Protein AF-A0A964IXQ2-F1 (afdb_monomer)

Secondary structure (DSSP, 8-state):
---TTTTHHHHHHHHHHHHHHHHH---TTSSTTTS--HHHHHHHHHHHHHTTHHHHHHHHHHT-----

Radius of gyration: 14.57 Å; Cα contacts (8 Å, |Δi|>4): 13; chains: 1; bounding box: 27×43×30 Å

Foldseek 3Di:
DDDPPPPPVLVVLLVVLVVVCVPPVDDPVVSDPPSDDPVVSVVVVVVCVVVVVVVVVVVVVVVPPPPD

pLDDT: mean 70.88, std 14.41, range [38.03, 92.19]

Mean predicted aligned error: 10.41 Å

Solvent-accessible surface area (backbone atoms only — not comparable to full-atom values): 4365 Å² total; per-residue (Å²): 139,82,79,86,78,86,60,59,70,67,52,51,52,46,50,52,51,51,61,56,48,72,80,62,72,59,69,77,77,83,58,44,82,86,73,48,66,57,70,58,53,53,50,50,52,51,53,34,60,76,67,43,46,63,57,54,53,48,50,61,62,67,71,46,82,82,87,121

Sequence (68 aa):
MSDPARTSGNGQLFLEAVLWIVPTGSLWRDFSASFGNWNGVLKRRRDWLNVSIFQQLFDVVSEGPTWE

Structure (mmCIF, N/CA/C/O backbone):
data_AF-A0A964IXQ2-F1
#
_entry.id   AF-A0A964IXQ2-F1
#
loop_
_atom_site.group_PDB
_atom_site.id
_atom_site.type_symbol
_atom_site.label_atom_id
_atom_site.label_alt_id
_atom_site.label_comp_id
_atom_site.label_asym_id
_atom_site.label_entity_id
_atom_site.label_seq_id
_atom_site.pdbx_PDB_ins_code
_atom_site.Cartn_x
_atom_site.Cartn_y
_atom_site.Cartn_z
_atom_site.occupancy
_atom_site.B_iso_or_equiv
_atom_site.auth_seq_id
_atom_site.auth_comp_id
_atom_site.auth_asym_id
_atom_site.auth_atom_id
_atom_site.pdbx_PDB_model_num
ATOM 1 N N . MET A 1 1 ? 9.081 28.336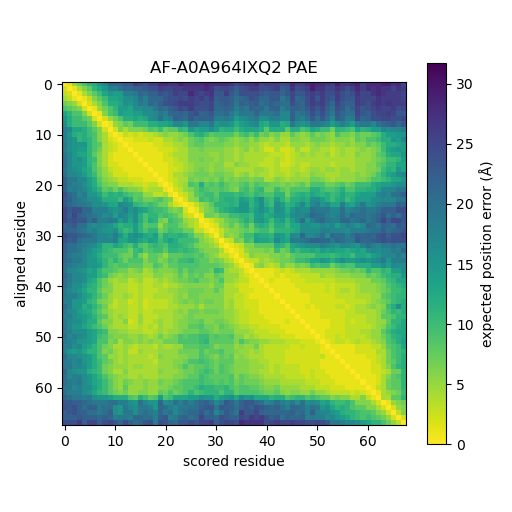 -9.646 1.00 38.03 1 MET A N 1
ATOM 2 C CA . MET A 1 1 ? 7.741 27.998 -9.131 1.00 38.03 1 MET A CA 1
ATOM 3 C C . MET A 1 1 ? 7.405 26.637 -9.717 1.00 38.03 1 MET A C 1
ATOM 5 O O . MET A 1 1 ? 7.160 26.567 -10.910 1.00 38.03 1 MET A O 1
ATOM 9 N N . SER A 1 2 ? 7.611 25.558 -8.957 1.00 38.16 2 SER A N 1
ATOM 10 C CA . SER A 1 2 ? 7.443 24.182 -9.453 1.00 38.16 2 SER A CA 1
ATOM 11 C C . SER A 1 2 ? 6.052 23.681 -9.090 1.00 38.16 2 SER A C 1
ATOM 13 O O . SER A 1 2 ? 5.706 23.669 -7.912 1.00 38.16 2 SER A O 1
ATOM 15 N N .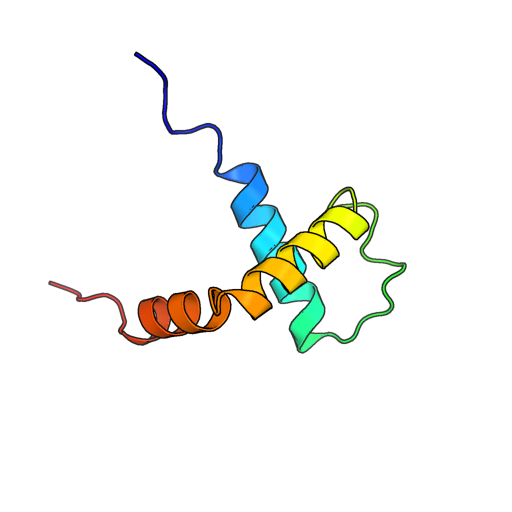 ASP A 1 3 ? 5.279 23.280 -10.095 1.00 40.66 3 ASP A N 1
ATOM 16 C CA . ASP A 1 3 ? 3.938 22.720 -9.930 1.00 40.66 3 ASP A CA 1
ATOM 17 C C . ASP A 1 3 ? 3.944 21.419 -9.102 1.00 40.66 3 ASP A C 1
ATOM 19 O O . ASP A 1 3 ? 4.673 20.479 -9.442 1.00 40.66 3 ASP A O 1
ATOM 23 N N . PRO A 1 4 ? 3.094 21.297 -8.064 1.00 46.28 4 PRO A N 1
ATOM 24 C CA . PRO A 1 4 ? 2.976 20.088 -7.242 1.00 46.28 4 PRO A CA 1
ATOM 25 C C . PRO A 1 4 ? 2.114 18.978 -7.879 1.00 46.28 4 PRO A C 1
ATOM 27 O O . PRO A 1 4 ? 1.942 17.913 -7.292 1.00 46.28 4 PRO A O 1
ATOM 30 N N . ALA A 1 5 ? 1.584 19.175 -9.089 1.00 40.16 5 ALA A N 1
ATOM 31 C CA . ALA A 1 5 ? 0.568 18.290 -9.670 1.00 40.16 5 ALA A CA 1
ATOM 32 C C . ALA A 1 5 ? 1.107 17.071 -10.453 1.00 40.16 5 ALA A C 1
ATOM 34 O O . ALA A 1 5 ? 0.319 16.284 -10.975 1.00 40.16 5 ALA A O 1
ATOM 35 N N . ARG A 1 6 ? 2.429 16.854 -10.541 1.00 45.44 6 ARG A N 1
ATOM 36 C CA . ARG A 1 6 ? 3.020 15.761 -11.349 1.00 45.44 6 ARG A CA 1
ATOM 37 C C . ARG A 1 6 ? 3.493 14.552 -10.529 1.00 45.44 6 ARG A C 1
ATOM 39 O O . ARG A 1 6 ? 4.530 13.968 -10.834 1.00 45.44 6 ARG A O 1
ATOM 46 N N . THR A 1 7 ? 2.720 14.152 -9.518 1.00 46.44 7 THR A N 1
ATOM 47 C CA . THR A 1 7 ? 2.953 12.900 -8.761 1.00 46.44 7 THR A CA 1
ATOM 48 C C . THR A 1 7 ? 1.653 12.149 -8.422 1.00 46.44 7 THR A C 1
ATOM 50 O O . THR A 1 7 ? 1.673 11.218 -7.627 1.00 46.44 7 THR A O 1
ATOM 53 N N . SER A 1 8 ? 0.508 12.487 -9.024 1.00 47.47 8 SER A N 1
ATOM 54 C CA . SER A 1 8 ? -0.756 11.769 -8.762 1.00 47.47 8 SER A CA 1
ATOM 55 C C . SER A 1 8 ? -0.863 10.431 -9.511 1.00 47.47 8 SER A C 1
ATOM 57 O O . SER A 1 8 ? -1.394 9.467 -8.966 1.00 47.47 8 SER A O 1
ATOM 59 N N . GLY A 1 9 ? -0.277 10.315 -10.710 1.00 53.31 9 GLY A N 1
ATOM 60 C CA .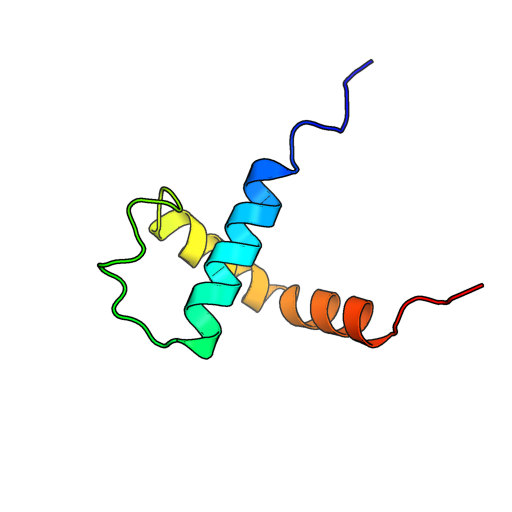 GLY A 1 9 ? -0.389 9.103 -11.536 1.00 53.31 9 GLY A CA 1
ATOM 61 C C . GLY A 1 9 ? 0.296 7.864 -10.944 1.00 53.31 9 GLY A C 1
ATOM 62 O O . GLY A 1 9 ? -0.262 6.776 -10.968 1.00 53.31 9 GLY A O 1
ATOM 63 N N . ASN A 1 10 ? 1.479 8.011 -10.340 1.00 65.56 10 ASN A N 1
ATOM 64 C CA . ASN A 1 10 ? 2.240 6.857 -9.838 1.00 65.56 10 ASN A CA 1
ATOM 65 C C . ASN A 1 10 ? 1.732 6.326 -8.489 1.00 65.56 10 ASN A C 1
ATOM 67 O O . ASN A 1 10 ? 1.927 5.150 -8.188 1.00 65.56 10 ASN A O 1
ATOM 71 N N . GLY A 1 11 ? 1.143 7.193 -7.658 1.00 72.00 11 GLY A N 1
ATOM 72 C CA . GLY A 1 11 ? 0.609 6.820 -6.346 1.00 72.00 11 GLY A CA 1
ATOM 73 C C . GLY A 1 11 ? -0.749 6.134 -6.458 1.00 72.00 11 GLY A C 1
ATOM 74 O O . GLY A 1 11 ? -0.945 5.073 -5.871 1.00 72.00 11 GLY A O 1
ATOM 75 N N . GLN A 1 12 ? -1.648 6.692 -7.275 1.00 79.50 12 GLN A N 1
ATOM 76 C CA . GLN A 1 12 ? -2.975 6.125 -7.503 1.00 79.50 12 GLN A CA 1
ATOM 77 C C . GLN A 1 12 ? -2.898 4.780 -8.233 1.00 79.50 12 GLN A C 1
ATOM 79 O O . GLN A 1 12 ? -3.476 3.815 -7.748 1.00 79.50 12 GLN A O 1
ATOM 84 N N . LEU A 1 13 ? -2.095 4.672 -9.302 1.00 76.94 13 LEU A N 1
ATOM 85 C CA . LEU A 1 13 ? -1.865 3.395 -9.993 1.00 76.94 13 LEU A CA 1
ATOM 86 C C . LEU A 1 13 ? -1.215 2.345 -9.083 1.00 76.94 13 LEU A C 1
ATOM 88 O O . LEU A 1 13 ? -1.480 1.157 -9.225 1.00 76.94 13 LEU A O 1
ATOM 92 N N . PHE A 1 14 ? -0.370 2.759 -8.132 1.00 77.56 14 PHE A N 1
ATOM 93 C CA . PHE A 1 14 ? 0.209 1.845 -7.146 1.00 77.56 14 PHE A CA 1
ATOM 94 C C . PHE A 1 14 ? -0.828 1.356 -6.130 1.00 77.56 14 PHE A C 1
ATOM 96 O O . PHE A 1 14 ? -0.862 0.166 -5.833 1.00 77.56 14 PHE A O 1
ATOM 103 N N . LEU A 1 15 ? -1.668 2.248 -5.598 1.00 80.00 15 LEU A N 1
ATOM 104 C CA . LEU A 1 15 ? -2.738 1.867 -4.675 1.00 80.00 15 LEU A CA 1
ATOM 105 C C . LEU A 1 15 ? -3.764 0.974 -5.362 1.00 80.00 15 LEU A C 1
ATOM 107 O O . LEU A 1 15 ? -4.124 -0.058 -4.809 1.00 80.00 15 LEU A O 1
ATOM 111 N N . GLU A 1 16 ? -4.163 1.320 -6.584 1.00 81.00 16 GLU A N 1
ATOM 112 C CA . GLU A 1 16 ? -4.991 0.472 -7.433 1.00 81.00 16 GLU A CA 1
ATOM 113 C C . GLU A 1 16 ? -4.314 -0.888 -7.632 1.00 81.00 16 GLU A C 1
ATOM 115 O O . GLU A 1 16 ? -4.935 -1.921 -7.387 1.00 81.00 16 GLU A O 1
ATOM 120 N N . ALA A 1 17 ? -3.007 -0.907 -7.925 1.00 79.69 17 ALA A N 1
ATOM 121 C CA . ALA A 1 17 ? -2.262 -2.151 -8.052 1.00 79.69 17 ALA A CA 1
ATOM 122 C C . ALA A 1 17 ? -2.318 -3.020 -6.789 1.00 79.69 17 ALA A C 1
ATOM 124 O O . ALA A 1 17 ? -2.559 -4.220 -6.867 1.00 79.69 17 ALA A O 1
ATOM 125 N N . VAL A 1 18 ? -2.113 -2.423 -5.614 1.00 78.44 18 VAL A N 1
ATOM 126 C CA . VAL A 1 18 ? -2.172 -3.129 -4.328 1.00 78.44 18 VAL A CA 1
ATOM 127 C C . VAL A 1 18 ? -3.592 -3.612 -4.019 1.00 78.44 18 VAL A C 1
ATOM 129 O O . VAL A 1 18 ? -3.758 -4.753 -3.582 1.00 78.44 18 VAL A O 1
ATOM 132 N N . LEU A 1 19 ? -4.609 -2.787 -4.275 1.00 76.25 19 LEU A N 1
ATOM 133 C CA . LEU A 1 19 ? -6.019 -3.108 -4.041 1.00 76.25 19 LEU A CA 1
ATOM 134 C C . LEU A 1 19 ? -6.536 -4.214 -4.957 1.00 76.25 19 LEU A C 1
ATOM 136 O O . LEU A 1 19 ? -7.405 -4.965 -4.541 1.00 76.25 19 LEU A O 1
ATOM 140 N N . TRP A 1 20 ? -5.984 -4.374 -6.156 1.00 72.06 20 TRP A N 1
ATOM 141 C CA . TRP A 1 20 ? -6.288 -5.521 -7.012 1.00 72.06 20 TRP A CA 1
ATOM 142 C C . TRP A 1 20 ? -5.692 -6.839 -6.488 1.00 72.06 20 TRP A C 1
ATOM 144 O O . TRP A 1 20 ? -6.280 -7.906 -6.675 1.00 72.06 20 TRP A O 1
ATOM 154 N N . ILE A 1 21 ? -4.537 -6.786 -5.814 1.00 70.00 21 ILE A N 1
ATOM 155 C CA . ILE A 1 21 ? -3.808 -7.974 -5.330 1.00 70.00 21 ILE A CA 1
ATOM 156 C C . ILE A 1 21 ? -4.441 -8.560 -4.068 1.00 70.00 21 ILE A C 1
ATOM 158 O O . ILE A 1 21 ? -4.545 -9.779 -3.941 1.00 70.00 21 ILE A O 1
ATOM 162 N N . VAL A 1 22 ? -4.812 -7.700 -3.117 1.00 69.31 22 VAL A N 1
ATOM 163 C CA . VAL A 1 22 ? -5.221 -8.106 -1.762 1.00 69.31 22 VAL A CA 1
ATOM 164 C C . VAL A 1 22 ? -6.495 -8.972 -1.731 1.00 69.31 22 VAL A C 1
ATOM 166 O O . VAL A 1 22 ? -6.467 -9.989 -1.040 1.00 69.31 22 VAL A O 1
ATOM 169 N N . PRO A 1 23 ? -7.583 -8.646 -2.455 1.00 66.31 23 PRO A N 1
ATOM 170 C CA . PRO A 1 23 ? -8.825 -9.412 -2.394 1.00 66.31 23 PRO A CA 1
ATOM 171 C C . PRO A 1 23 ? -8.886 -10.561 -3.407 1.00 66.31 23 PRO A C 1
ATOM 1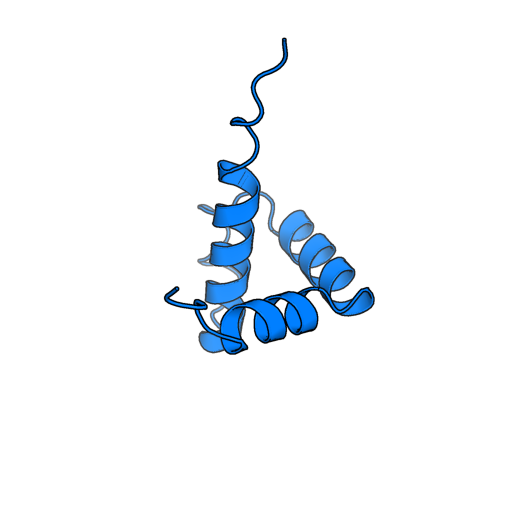73 O O . PRO A 1 23 ? -9.532 -11.568 -3.138 1.00 66.31 23 PRO A O 1
ATOM 176 N N . THR A 1 24 ? -8.238 -10.436 -4.570 1.00 62.12 24 THR A N 1
ATOM 177 C CA . THR A 1 24 ? -8.502 -11.356 -5.689 1.00 62.12 24 THR A CA 1
ATOM 178 C C . THR A 1 24 ? -7.671 -12.635 -5.618 1.00 62.12 24 THR A C 1
ATOM 180 O O . THR A 1 24 ? -8.048 -13.643 -6.207 1.00 62.12 24 THR A O 1
ATOM 183 N N . 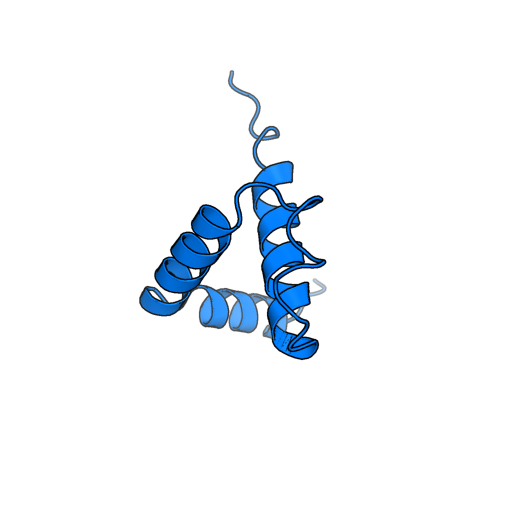GLY A 1 25 ? -6.506 -12.612 -4.952 1.00 59.75 25 GLY A N 1
ATOM 184 C CA . GLY A 1 25 ? -5.560 -13.738 -4.983 1.00 59.75 25 GLY A CA 1
ATOM 185 C C . GLY A 1 25 ? -5.142 -14.151 -6.406 1.00 59.75 25 GLY A C 1
ATOM 186 O O . GLY A 1 25 ? -4.560 -15.220 -6.589 1.00 59.75 25 GLY A O 1
ATOM 187 N N . SER A 1 26 ? -5.464 -13.322 -7.408 1.00 58.59 26 SER A N 1
ATOM 188 C CA . SER A 1 26 ? -5.376 -13.651 -8.825 1.00 58.59 26 SER A CA 1
ATOM 189 C C . SER A 1 26 ? -3.961 -14.013 -9.221 1.00 58.59 26 SER A C 1
ATOM 191 O O . SER A 1 26 ? -2.988 -13.447 -8.719 1.00 58.59 26 SER A O 1
ATOM 193 N N . LEU A 1 27 ? -3.860 -14.946 -10.167 1.00 58.12 27 LEU A N 1
ATOM 194 C CA . LEU A 1 27 ? -2.600 -15.366 -10.756 1.00 58.12 27 LEU A CA 1
ATOM 195 C C . LEU A 1 27 ? -1.864 -14.140 -11.292 1.00 58.12 27 LEU A C 1
ATOM 197 O O . LEU A 1 27 ? -2.345 -13.410 -12.152 1.00 58.12 27 LEU A O 1
ATOM 201 N N . TRP A 1 28 ? -0.651 -13.953 -10.789 1.00 61.53 28 TRP A N 1
ATOM 202 C CA . TRP A 1 28 ? 0.186 -12.764 -10.941 1.00 61.53 28 TRP A CA 1
ATOM 203 C C . TRP A 1 28 ? 0.572 -12.478 -12.412 1.00 61.53 28 TRP A C 1
ATOM 205 O O . TRP A 1 28 ? 1.255 -11.500 -12.697 1.00 61.53 28 TRP A O 1
ATOM 215 N N . ARG A 1 29 ? 0.148 -13.345 -13.345 1.00 57.34 29 ARG A N 1
ATOM 216 C CA . ARG A 1 29 ? 0.475 -13.338 -14.775 1.00 57.34 29 ARG A CA 1
ATOM 217 C C . ARG A 1 29 ? -0.445 -12.454 -15.612 1.00 57.34 29 ARG A C 1
ATOM 219 O O . ARG A 1 29 ? 0.053 -11.836 -16.542 1.00 57.34 29 ARG A O 1
ATOM 226 N N . ASP A 1 30 ? -1.726 -12.334 -15.267 1.00 63.53 30 ASP A N 1
ATOM 227 C CA . ASP A 1 30 ? -2.672 -11.535 -16.071 1.00 63.53 30 ASP A CA 1
ATOM 228 C C . ASP A 1 30 ? -2.634 -10.040 -15.711 1.00 63.53 30 ASP A C 1
ATOM 230 O O . ASP A 1 30 ? -3.146 -9.187 -16.430 1.00 63.53 30 ASP A O 1
ATOM 234 N N . PHE A 1 31 ? -1.973 -9.708 -14.601 1.00 61.44 31 PHE A N 1
ATOM 235 C CA . PHE A 1 31 ? -1.951 -8.374 -14.012 1.00 61.44 31 PHE A CA 1
ATOM 236 C C . PHE A 1 31 ? -0.809 -7.472 -14.524 1.00 61.44 31 PHE A C 1
ATOM 238 O O . PHE A 1 31 ? -0.834 -6.257 -14.337 1.00 61.44 31 PHE A O 1
ATOM 245 N N . SER A 1 32 ? 0.227 -8.026 -15.165 1.00 60.31 32 SER A N 1
ATOM 246 C CA . SER A 1 32 ? 1.509 -7.312 -15.294 1.00 60.31 32 SER A CA 1
ATOM 247 C C . SER A 1 32 ? 1.604 -6.304 -16.443 1.00 60.31 32 SER A C 1
ATOM 249 O O . SER A 1 32 ? 2.538 -5.507 -16.453 1.00 60.31 32 SER A O 1
ATOM 251 N N . ALA A 1 33 ? 0.703 -6.329 -17.427 1.00 61.47 33 ALA A N 1
ATOM 252 C CA . ALA A 1 33 ? 0.835 -5.463 -18.603 1.00 61.47 33 ALA A CA 1
ATOM 253 C C . ALA A 1 33 ? 0.417 -4.008 -18.321 1.00 61.47 33 ALA A C 1
ATOM 255 O O . ALA A 1 33 ? 1.033 -3.080 -18.841 1.00 61.47 33 ALA A O 1
ATOM 256 N N . SER A 1 34 ? -0.591 -3.804 -17.467 1.00 66.94 34 SER A N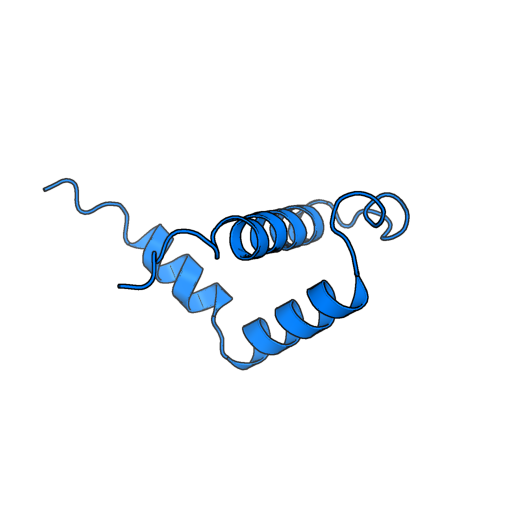 1
ATOM 257 C CA . SER A 1 34 ? -1.220 -2.489 -17.267 1.00 66.94 34 SER A CA 1
ATOM 258 C C . SER A 1 34 ? -0.592 -1.666 -16.136 1.00 66.94 34 SER A C 1
ATOM 260 O O . SER A 1 34 ? -0.630 -0.441 -16.177 1.00 66.94 34 SER A O 1
ATOM 262 N N . PHE A 1 35 ? 0.018 -2.317 -15.138 1.00 65.25 35 PHE A N 1
ATOM 263 C CA . PHE A 1 35 ? 0.544 -1.664 -13.925 1.00 65.25 35 PHE A CA 1
ATOM 264 C C . PHE A 1 35 ? 2.063 -1.404 -13.952 1.00 65.25 35 PHE A C 1
ATOM 266 O O . PHE A 1 35 ? 2.635 -0.896 -12.985 1.00 65.25 35 PHE A O 1
ATOM 273 N N . GLY A 1 36 ? 2.735 -1.720 -15.063 1.00 70.44 36 GLY A N 1
ATOM 274 C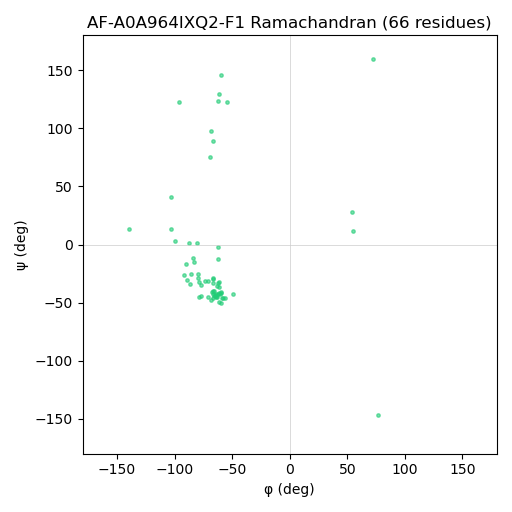 CA . GLY A 1 36 ? 4.171 -1.496 -15.238 1.00 70.44 36 GLY A CA 1
ATOM 275 C C . GLY A 1 36 ? 5.049 -2.521 -14.504 1.00 70.44 36 GLY A C 1
ATOM 276 O O . GLY A 1 36 ? 4.719 -3.701 -14.414 1.00 70.44 36 GLY A O 1
ATOM 277 N N . ASN A 1 37 ? 6.220 -2.094 -14.011 1.00 74.56 37 ASN A N 1
ATOM 278 C CA . ASN A 1 37 ? 7.211 -3.000 -13.414 1.00 74.56 37 ASN A CA 1
ATOM 279 C C . ASN A 1 37 ? 6.729 -3.596 -12.079 1.00 74.56 37 ASN A C 1
ATOM 281 O O . ASN A 1 37 ? 6.905 -3.010 -11.006 1.00 74.56 37 ASN A O 1
ATOM 285 N N . TRP A 1 38 ? 6.209 -4.816 -12.158 1.00 74.12 38 TRP A N 1
ATOM 286 C CA . TRP A 1 38 ? 5.716 -5.614 -11.043 1.00 74.12 38 TRP A CA 1
ATOM 287 C C . TRP A 1 38 ? 6.672 -5.718 -9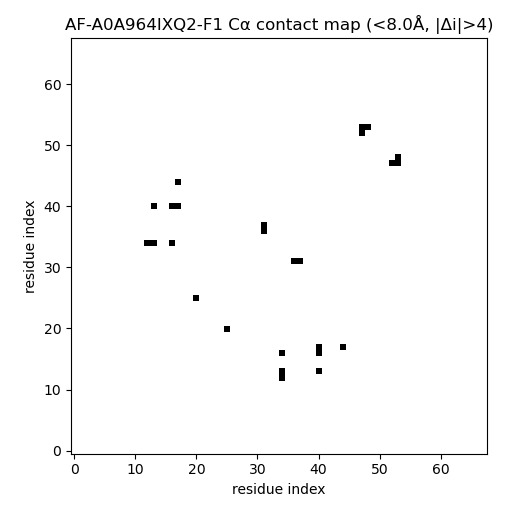.848 1.00 74.12 38 TRP A C 1
ATOM 289 O O . TRP A 1 38 ? 6.266 -5.545 -8.699 1.00 74.12 38 TRP A O 1
ATOM 299 N N . ASN A 1 39 ? 7.968 -5.922 -10.101 1.00 75.00 39 ASN A N 1
ATOM 300 C CA . ASN A 1 39 ? 8.965 -6.042 -9.034 1.00 75.00 39 ASN A CA 1
ATOM 301 C C . ASN A 1 39 ? 9.074 -4.754 -8.203 1.00 75.00 39 ASN A C 1
ATOM 303 O O . ASN A 1 39 ? 9.308 -4.806 -6.994 1.00 75.00 39 ASN A O 1
ATOM 307 N N . GLY A 1 40 ? 8.868 -3.597 -8.837 1.00 80.88 40 GLY A N 1
ATOM 308 C CA . GLY A 1 40 ? 8.824 -2.304 -8.160 1.00 80.88 40 GLY A CA 1
ATOM 309 C C . GLY A 1 40 ? 7.610 -2.165 -7.240 1.00 80.88 40 GLY A C 1
ATOM 310 O O . GLY A 1 40 ? 7.753 -1.691 -6.112 1.00 80.88 40 GLY A O 1
ATOM 311 N N . VAL A 1 41 ? 6.440 -2.635 -7.684 1.00 79.25 41 VAL A N 1
ATOM 312 C CA . VAL A 1 41 ? 5.196 -2.641 -6.893 1.00 79.25 41 VAL A CA 1
ATOM 313 C C . VAL A 1 41 ? 5.342 -3.540 -5.666 1.00 79.25 41 VAL A C 1
ATOM 315 O O . VAL A 1 41 ? 5.028 -3.122 -4.554 1.00 79.25 41 VAL A O 1
ATOM 318 N N . LEU A 1 42 ? 5.902 -4.741 -5.825 1.00 78.69 42 LEU A N 1
ATOM 319 C CA . LEU A 1 42 ? 6.119 -5.662 -4.706 1.00 78.69 42 LEU A CA 1
ATOM 320 C C . LEU A 1 42 ? 7.123 -5.143 -3.688 1.00 78.69 42 LEU A C 1
ATOM 322 O O . LEU A 1 42 ? 6.880 -5.238 -2.484 1.00 78.69 42 LEU A O 1
ATOM 326 N N . LYS A 1 43 ? 8.241 -4.589 -4.166 1.00 85.12 43 LYS A N 1
ATOM 327 C CA . LYS A 1 43 ? 9.251 -3.992 -3.296 1.00 85.12 43 LYS A CA 1
ATOM 328 C C . LYS A 1 43 ? 8.642 -2.851 -2.487 1.00 85.12 43 LYS A C 1
ATOM 330 O O . LYS A 1 43 ? 8.706 -2.886 -1.265 1.00 85.12 43 LYS A O 1
ATOM 335 N N . ARG A 1 44 ? 7.953 -1.918 -3.153 1.00 83.81 44 ARG A N 1
ATOM 336 C CA . ARG A 1 44 ? 7.294 -0.786 -2.493 1.00 83.81 44 ARG A CA 1
ATOM 337 C C . ARG A 1 44 ? 6.213 -1.237 -1.512 1.00 83.81 44 ARG A C 1
ATOM 339 O O . ARG A 1 44 ? 6.154 -0.709 -0.409 1.00 83.81 44 ARG A O 1
ATOM 346 N N . ARG A 1 45 ? 5.400 -2.238 -1.867 1.00 83.19 45 ARG A N 1
ATOM 347 C CA . ARG A 1 45 ? 4.416 -2.832 -0.949 1.00 83.19 45 ARG A CA 1
ATOM 348 C C . ARG A 1 45 ? 5.095 -3.391 0.301 1.00 83.19 45 ARG A C 1
ATOM 350 O O . ARG A 1 45 ? 4.614 -3.147 1.401 1.00 83.19 45 ARG A O 1
ATOM 357 N N . ARG A 1 46 ? 6.200 -4.128 0.154 1.00 85.12 46 ARG A N 1
ATOM 358 C CA . ARG A 1 46 ? 6.947 -4.661 1.302 1.00 85.12 46 ARG A CA 1
ATOM 359 C C . ARG A 1 46 ? 7.536 -3.546 2.161 1.00 85.12 46 ARG A C 1
ATOM 361 O O . ARG A 1 46 ? 7.432 -3.614 3.379 1.00 85.12 46 ARG A O 1
ATOM 368 N N . ASP A 1 47 ? 8.093 -2.517 1.534 1.00 89.06 47 ASP A N 1
ATOM 369 C CA . ASP A 1 47 ? 8.631 -1.360 2.247 1.00 89.06 47 ASP A CA 1
ATOM 370 C C . ASP A 1 47 ? 7.524 -0.668 3.062 1.00 89.06 47 ASP A C 1
ATOM 372 O O . ASP A 1 47 ? 7.724 -0.377 4.235 1.00 89.06 47 ASP A O 1
ATOM 376 N N . TRP A 1 48 ? 6.325 -0.508 2.494 1.00 88.19 48 TRP A N 1
ATOM 377 C CA . TRP A 1 48 ? 5.163 0.076 3.177 1.00 88.19 48 TRP A CA 1
ATOM 378 C C . TRP A 1 48 ? 4.628 -0.775 4.331 1.00 88.19 48 TRP A C 1
ATOM 380 O O . TRP A 1 48 ? 4.164 -0.217 5.323 1.00 88.19 48 TRP A O 1
ATOM 390 N N . LEU A 1 49 ? 4.708 -2.104 4.226 1.00 86.81 49 LEU A N 1
ATOM 391 C CA . LEU A 1 49 ? 4.394 -3.003 5.340 1.00 86.81 49 LEU A CA 1
ATOM 392 C C . LEU A 1 49 ? 5.397 -2.842 6.488 1.00 86.81 49 LEU A C 1
ATOM 394 O O . LEU A 1 49 ? 4.986 -2.819 7.642 1.00 86.81 49 LEU A O 1
ATOM 398 N N . ASN A 1 50 ? 6.689 -2.677 6.183 1.00 90.88 50 ASN A N 1
ATOM 399 C CA . ASN A 1 50 ? 7.730 -2.507 7.204 1.00 90.88 50 ASN A CA 1
ATOM 400 C C . ASN A 1 50 ? 7.594 -1.199 7.994 1.00 90.88 50 ASN A C 1
ATOM 402 O O . ASN A 1 50 ? 7.999 -1.144 9.150 1.00 90.88 50 ASN A O 1
ATOM 406 N N . VAL A 1 51 ? 7.050 -0.149 7.373 1.00 92.19 51 VAL A N 1
ATOM 407 C CA . VAL A 1 51 ? 6.823 1.154 8.023 1.00 92.19 51 VAL A CA 1
ATOM 408 C C . VAL A 1 51 ? 5.357 1.392 8.406 1.00 92.19 51 VAL A C 1
ATOM 410 O O . VAL A 1 51 ? 4.978 2.518 8.718 1.00 92.19 51 VAL A O 1
ATOM 413 N N . SER A 1 52 ? 4.521 0.348 8.375 1.00 87.75 52 SER A N 1
ATOM 414 C CA . SER A 1 52 ? 3.102 0.393 8.761 1.00 87.75 52 SER A CA 1
ATOM 415 C C . SER A 1 52 ? 2.263 1.463 8.042 1.00 87.75 52 SER A C 1
ATOM 417 O O . SER A 1 52 ? 1.244 1.906 8.570 1.00 87.75 52 SER A O 1
ATOM 419 N N . ILE A 1 53 ? 2.634 1.858 6.817 1.00 87.50 53 ILE A N 1
ATOM 420 C CA . ILE A 1 53 ? 1.900 2.888 6.056 1.00 87.50 53 ILE A CA 1
ATOM 421 C C . ILE A 1 53 ? 0.463 2.443 5.773 1.00 87.50 53 ILE A C 1
ATOM 423 O O . ILE A 1 53 ? -0.445 3.263 5.808 1.00 87.50 53 ILE A O 1
ATOM 427 N N . PHE A 1 54 ? 0.229 1.153 5.518 1.00 83.62 54 PHE A N 1
ATOM 428 C CA . PHE A 1 54 ? -1.130 0.654 5.284 1.00 83.62 54 PHE A CA 1
ATOM 429 C C . PHE A 1 54 ? -2.038 0.823 6.503 1.00 83.62 54 PHE A C 1
ATOM 431 O O . PHE A 1 54 ? -3.212 1.127 6.325 1.00 83.62 54 PHE A O 1
ATOM 438 N N . GLN A 1 55 ? -1.494 0.668 7.714 1.00 85.69 55 GLN A N 1
ATOM 439 C CA . GLN A 1 55 ? -2.251 0.898 8.940 1.00 85.69 55 GLN A CA 1
ATOM 440 C C . GLN A 1 55 ? -2.581 2.383 9.087 1.00 85.69 55 GLN A C 1
ATOM 442 O O . GLN A 1 55 ? -3.739 2.725 9.251 1.00 85.69 55 GLN A O 1
ATOM 447 N N . GLN A 1 56 ? -1.596 3.265 8.895 1.00 87.69 56 GLN A N 1
ATOM 448 C CA . GLN A 1 56 ? -1.819 4.715 8.949 1.00 87.69 56 GLN A CA 1
ATOM 449 C C . GLN A 1 56 ? -2.846 5.183 7.910 1.00 87.69 56 GLN A C 1
ATOM 451 O O . GLN A 1 56 ? -3.707 6.002 8.207 1.00 87.69 56 GLN A O 1
ATOM 456 N N . LEU A 1 57 ? -2.778 4.648 6.687 1.00 84.75 57 LEU A N 1
ATOM 457 C CA . LEU A 1 57 ? -3.751 4.940 5.636 1.00 84.75 57 LEU A CA 1
ATOM 458 C C . LEU A 1 57 ? -5.155 4.474 6.043 1.00 84.75 57 LEU A C 1
ATOM 460 O O . LEU A 1 57 ? -6.128 5.186 5.812 1.00 84.75 57 LEU A O 1
ATOM 464 N N . PHE A 1 58 ? -5.257 3.282 6.634 1.00 84.25 58 PHE A N 1
ATOM 465 C CA . PHE A 1 58 ? -6.520 2.743 7.120 1.00 84.25 58 PHE A CA 1
ATOM 466 C C . PHE A 1 58 ? -7.090 3.586 8.259 1.00 84.25 58 PHE A C 1
ATOM 468 O O . PHE A 1 58 ? -8.280 3.882 8.231 1.00 84.25 58 PHE A O 1
ATOM 475 N N . ASP A 1 59 ? -6.256 4.010 9.205 1.00 86.69 59 ASP A N 1
ATOM 476 C CA . ASP A 1 59 ? -6.662 4.838 10.339 1.00 86.69 59 ASP A CA 1
ATOM 477 C C . ASP A 1 59 ? -7.214 6.185 9.843 1.00 86.69 59 ASP A C 1
ATOM 479 O O . ASP A 1 59 ? -8.352 6.526 10.148 1.00 86.69 59 ASP A O 1
ATOM 483 N N . VAL A 1 60 ? -6.491 6.873 8.949 1.00 86.75 60 VAL A N 1
ATOM 484 C CA . VAL A 1 60 ? -6.928 8.146 8.338 1.00 86.75 60 VAL A CA 1
ATOM 485 C C . VAL A 1 60 ? -8.245 8.004 7.568 1.00 86.75 60 VAL A C 1
ATOM 487 O O . VAL A 1 60 ? -9.102 8.879 7.630 1.00 86.75 60 VAL A O 1
ATOM 490 N N . VAL A 1 61 ? -8.427 6.914 6.817 1.00 80.75 61 VAL A N 1
ATOM 491 C CA . VAL A 1 61 ? -9.677 6.679 6.071 1.00 80.75 61 VAL A CA 1
ATOM 492 C C . VAL A 1 61 ? -10.825 6.281 7.009 1.00 80.75 61 VAL A C 1
ATOM 494 O O . VAL A 1 61 ? -11.980 6.607 6.733 1.00 80.75 61 VAL A O 1
ATOM 497 N N . SER A 1 62 ? -10.526 5.597 8.114 1.00 82.25 62 SER A N 1
ATOM 498 C CA . SER A 1 62 ? -11.516 5.122 9.091 1.00 82.25 62 SER A CA 1
ATOM 499 C C . SER A 1 62 ? -11.982 6.207 10.056 1.00 82.25 62 SER A C 1
ATOM 501 O O . SER A 1 62 ? -13.107 6.124 10.543 1.00 82.25 62 SER A O 1
ATOM 503 N N . GLU A 1 63 ? -11.163 7.234 10.301 1.00 79.81 63 GLU A N 1
ATOM 504 C CA . GLU A 1 63 ? -11.546 8.422 11.079 1.00 79.81 63 GLU A CA 1
ATOM 505 C C . GLU A 1 63 ? -12.697 9.208 10.424 1.00 79.81 63 GLU A C 1
ATOM 507 O O . GLU A 1 63 ? -13.369 9.997 11.089 1.00 79.81 63 GLU A O 1
ATOM 512 N N . GLY A 1 64 ? -13.013 8.898 9.161 1.00 66.50 64 GLY A N 1
ATOM 513 C CA . GLY A 1 64 ? -14.126 9.473 8.424 1.00 66.50 64 GLY A CA 1
ATOM 514 C C . GLY A 1 64 ? -13.857 10.930 8.041 1.00 66.50 64 GLY A C 1
ATOM 515 O O . GLY A 1 64 ? -13.001 11.597 8.618 1.00 66.50 64 GLY A O 1
ATOM 516 N N . PRO A 1 65 ? -14.566 11.471 7.042 1.00 64.31 65 PRO A N 1
ATOM 517 C CA . PRO A 1 65 ? -14.521 12.902 6.802 1.00 64.31 65 PRO A CA 1
ATOM 518 C C . PRO A 1 65 ? -15.076 13.584 8.053 1.00 64.31 65 PRO A C 1
ATOM 520 O O . PRO A 1 65 ? -16.215 13.305 8.444 1.00 64.31 65 PRO A O 1
ATOM 523 N N . THR A 1 66 ? -14.310 14.483 8.672 1.00 61.84 66 THR A N 1
ATOM 524 C CA . THR A 1 66 ? -14.918 15.490 9.536 1.00 61.84 66 THR A CA 1
ATOM 525 C C . THR A 1 66 ? -15.740 16.376 8.602 1.00 61.84 66 THR A C 1
ATOM 527 O O . THR A 1 66 ? -15.236 17.285 7.950 1.00 6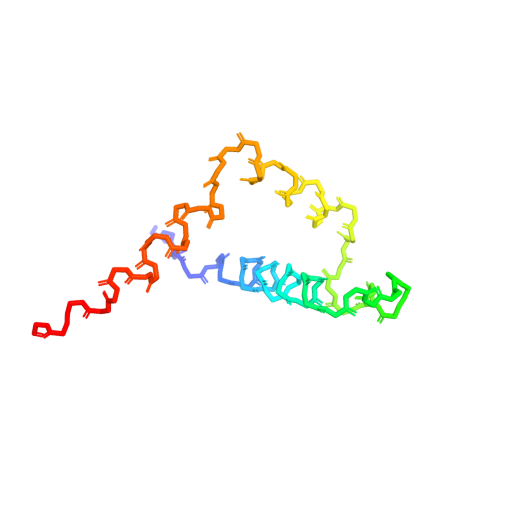1.84 66 THR A O 1
ATOM 530 N N . TRP A 1 67 ? -17.004 15.998 8.395 1.00 61.97 67 TRP A N 1
ATOM 531 C CA . TRP A 1 67 ? -17.984 16.828 7.704 1.00 61.97 67 TRP A CA 1
ATOM 532 C C . TRP A 1 67 ? -18.295 18.021 8.615 1.00 61.97 67 TRP A C 1
ATOM 534 O O . TRP A 1 67 ? -19.311 18.028 9.309 1.00 61.97 67 TRP A O 1
ATOM 544 N N . GLU A 1 68 ? -17.361 18.967 8.672 1.00 53.25 68 GLU A N 1
ATOM 545 C CA . GLU A 1 68 ? -17.533 20.298 9.259 1.00 53.25 68 GLU A CA 1
ATOM 546 C C . GLU A 1 68 ? -18.177 21.247 8.244 1.00 53.25 68 GLU A C 1
ATOM 548 O O . GLU A 1 68 ? -17.747 21.244 7.064 1.00 53.25 68 GLU A O 1
#